Protein AF-A0AAU8A0E6-F1 (afdb_monomer)

Foldseek 3Di:
DPPPPPPVPQQKDFPDADLPQQWTWIARNVVRDTFTHHPDDAAFPDWDDPDNFWIKTQGPVRDIDIDGRDD

Structure (mmCIF, N/CA/C/O backbone):
data_AF-A0AAU8A0E6-F1
#
_entry.id   AF-A0AAU8A0E6-F1
#
loop_
_atom_site.group_PDB
_atom_site.id
_atom_site.type_symbol
_atom_site.label_atom_id
_atom_site.label_alt_id
_atom_site.label_comp_id
_atom_site.label_asym_id
_atom_site.label_entity_id
_atom_site.label_seq_id
_atom_site.pdbx_PDB_ins_code
_atom_site.Cartn_x
_atom_site.Cartn_y
_atom_site.Cartn_z
_atom_site.occupancy
_atom_site.B_iso_or_equiv
_atom_site.auth_seq_id
_atom_site.auth_comp_id
_atom_site.auth_asym_id
_atom_site.auth_atom_id
_atom_site.pdbx_PDB_model_num
ATOM 1 N N . MET A 1 1 ? 0.561 10.816 35.222 1.00 50.19 1 MET A N 1
ATOM 2 C CA . MET A 1 1 ? -0.412 11.021 34.131 1.00 50.19 1 MET A CA 1
ATOM 3 C C . MET A 1 1 ? 0.218 10.409 32.890 1.00 50.19 1 MET A C 1
ATOM 5 O O . MET A 1 1 ? 1.128 11.008 32.345 1.00 50.19 1 MET A O 1
ATOM 9 N N . LEU A 1 2 ? -0.096 9.147 32.562 1.00 48.41 2 LEU A N 1
ATOM 10 C CA . LEU A 1 2 ? 0.466 8.512 31.365 1.00 48.41 2 LEU A CA 1
ATOM 11 C C . LEU A 1 2 ? -0.255 9.109 30.160 1.00 48.41 2 LEU A C 1
ATOM 13 O O . LEU A 1 2 ? -1.420 8.792 29.920 1.00 48.41 2 LEU A O 1
ATOM 17 N N . GLU A 1 3 ? 0.429 9.986 29.436 1.00 46.22 3 GLU A N 1
ATOM 18 C CA . GLU A 1 3 ? 0.034 10.418 28.103 1.00 46.22 3 GLU A CA 1
ATOM 19 C C . GLU A 1 3 ? 0.016 9.171 27.219 1.00 46.22 3 GLU A C 1
ATOM 21 O O . GLU A 1 3 ? 1.036 8.703 26.713 1.00 46.22 3 GLU A O 1
ATOM 26 N N . ARG A 1 4 ? -1.163 8.553 27.106 1.00 49.91 4 ARG A N 1
ATOM 27 C CA . ARG A 1 4 ? -1.425 7.557 26.079 1.00 49.91 4 ARG A CA 1
ATOM 28 C C . ARG A 1 4 ? -1.263 8.299 24.763 1.00 49.91 4 ARG A C 1
ATOM 30 O O . ARG A 1 4 ? -2.172 9.003 24.334 1.00 49.91 4 ARG A O 1
ATOM 37 N N . PHE A 1 5 ? -0.090 8.152 24.155 1.00 47.75 5 PHE A N 1
ATOM 38 C CA . PHE A 1 5 ? 0.131 8.367 22.736 1.00 47.75 5 PHE A CA 1
ATOM 39 C C . PHE A 1 5 ? -0.836 7.445 21.991 1.00 47.75 5 PHE A C 1
ATOM 41 O O . PHE A 1 5 ? -0.479 6.352 21.552 1.00 47.75 5 PHE A O 1
ATOM 48 N N . PHE A 1 6 ? -2.093 7.862 21.877 1.00 47.69 6 PHE A N 1
ATOM 49 C CA . PHE A 1 6 ? -2.982 7.357 20.857 1.00 47.69 6 PHE A CA 1
ATOM 50 C C . PHE A 1 6 ? -2.345 7.809 19.545 1.00 47.69 6 PHE A C 1
ATOM 52 O O . PHE A 1 6 ? -2.643 8.887 19.034 1.00 47.69 6 PHE A O 1
ATOM 59 N N . LYS A 1 7 ? -1.421 7.000 18.998 1.00 51.56 7 LYS A N 1
ATOM 60 C CA . LYS A 1 7 ? -1.259 6.945 17.546 1.00 51.56 7 LYS A CA 1
ATOM 61 C C . LYS A 1 7 ? -2.690 6.843 17.049 1.00 51.56 7 LYS A C 1
ATOM 63 O O . LYS A 1 7 ? -3.350 5.870 17.404 1.00 51.56 7 LYS A O 1
ATOM 68 N N . LYS A 1 8 ? -3.193 7.864 16.353 1.00 55.81 8 LYS A N 1
ATOM 69 C CA . LYS A 1 8 ? -4.460 7.758 15.635 1.00 55.81 8 LYS A CA 1
ATOM 70 C C . LYS A 1 8 ? -4.302 6.544 14.732 1.00 55.81 8 LYS A C 1
ATOM 72 O O . LYS A 1 8 ? -3.604 6.599 13.724 1.00 55.81 8 LYS A O 1
ATOM 77 N N . THR A 1 9 ? -4.799 5.405 15.191 1.00 67.19 9 THR A N 1
ATOM 78 C CA . THR A 1 9 ? -4.785 4.171 14.432 1.00 67.19 9 THR A CA 1
ATOM 79 C C . THR A 1 9 ? -5.803 4.415 13.346 1.00 67.19 9 THR A C 1
ATOM 81 O O . THR A 1 9 ? -6.993 4.465 13.642 1.00 67.19 9 THR A O 1
ATOM 84 N N . SER A 1 10 ? -5.328 4.673 12.129 1.00 78.69 10 SER A N 1
ATOM 85 C CA . SER A 1 10 ? -6.204 4.709 10.965 1.00 78.69 10 SER A CA 1
ATOM 86 C C . SER A 1 10 ? -7.068 3.436 10.980 1.00 78.69 10 SER A C 1
ATOM 88 O O . SER A 1 10 ? -6.540 2.361 11.300 1.00 78.69 10 SER A O 1
ATOM 90 N N . PRO A 1 11 ? -8.378 3.536 10.691 1.00 88.00 11 PRO A N 1
ATOM 91 C CA . PRO A 1 11 ? -9.250 2.363 10.630 1.00 88.00 11 PRO A CA 1
ATOM 92 C C . PRO A 1 11 ? -8.845 1.418 9.493 1.00 88.00 11 PRO A C 1
ATOM 94 O O . PRO A 1 11 ? -9.228 0.248 9.479 1.00 88.00 11 PRO A O 1
ATOM 97 N N . PHE A 1 12 ? -8.008 1.897 8.573 1.00 92.06 12 PHE A N 1
ATOM 98 C CA . PHE A 1 12 ? -7.499 1.133 7.458 1.00 92.06 12 PHE A CA 1
ATOM 99 C C . PHE A 1 12 ? -6.268 0.304 7.823 1.00 92.06 12 PHE A C 1
ATOM 101 O O . PHE A 1 12 ? -5.400 0.710 8.601 1.00 92.06 12 PHE A O 1
ATOM 108 N N . VAL A 1 13 ? -6.143 -0.856 7.185 1.00 93.62 13 VAL A N 1
ATOM 109 C CA . VAL A 1 13 ? -4.922 -1.664 7.184 1.00 93.62 13 VAL A CA 1
ATOM 110 C C . VAL A 1 13 ? -4.594 -2.164 5.792 1.00 93.62 13 VAL A C 1
ATOM 112 O O . VAL A 1 13 ? -5.471 -2.570 5.041 1.00 93.62 13 VAL A O 1
ATOM 115 N N . ILE A 1 14 ? -3.309 -2.188 5.452 1.00 95.06 14 ILE A N 1
ATOM 116 C CA . ILE A 1 14 ? -2.846 -2.797 4.204 1.00 95.06 14 ILE A CA 1
ATOM 117 C C . ILE A 1 14 ? -2.871 -4.318 4.394 1.00 95.06 14 ILE A C 1
ATOM 119 O O . ILE A 1 14 ? -2.157 -4.846 5.247 1.00 95.06 14 ILE A O 1
ATOM 123 N N . LYS A 1 15 ? -3.699 -5.020 3.619 1.00 95.81 15 LYS A N 1
ATOM 124 C CA . LYS A 1 15 ? -3.834 -6.486 3.663 1.00 95.81 15 LYS A CA 1
ATOM 125 C C . LYS A 1 15 ? -2.822 -7.169 2.761 1.00 95.81 15 LYS A C 1
ATOM 127 O O . LYS A 1 15 ? -2.224 -8.169 3.146 1.00 95.81 15 LYS A O 1
ATOM 132 N N . SER A 1 16 ? -2.650 -6.639 1.557 1.00 95.94 16 SER A N 1
ATOM 133 C CA . SER A 1 16 ? -1.752 -7.198 0.555 1.00 95.94 16 SER A CA 1
ATOM 134 C C . SER A 1 16 ? -1.367 -6.150 -0.482 1.00 95.94 16 SER A C 1
ATOM 136 O O . SER A 1 16 ? -1.982 -5.090 -0.596 1.00 95.94 16 SER A O 1
ATOM 138 N N . ILE A 1 17 ? -0.321 -6.460 -1.240 1.00 96.50 17 ILE A N 1
ATOM 139 C CA . ILE A 1 17 ? 0.112 -5.696 -2.407 1.00 96.50 17 ILE A CA 1
ATOM 140 C C . ILE A 1 17 ? -0.017 -6.619 -3.615 1.00 96.50 17 ILE A C 1
ATOM 142 O O . ILE A 1 17 ? 0.596 -7.687 -3.633 1.00 96.50 17 ILE A O 1
ATOM 146 N N . ASP A 1 18 ? -0.789 -6.208 -4.619 1.00 94.75 18 ASP A N 1
ATOM 147 C CA . ASP A 1 18 ? -0.874 -6.900 -5.903 1.00 94.75 18 ASP A CA 1
ATOM 148 C C . ASP A 1 18 ? 0.016 -6.176 -6.918 1.00 94.75 18 ASP A C 1
ATOM 150 O O . ASP A 1 18 ? -0.335 -5.137 -7.488 1.00 94.75 18 ASP A O 1
ATOM 154 N N . SER A 1 19 ? 1.204 -6.740 -7.135 1.00 92.38 19 SER A N 1
ATOM 155 C CA . SER A 1 19 ? 2.201 -6.186 -8.048 1.00 92.38 19 SER A CA 1
ATOM 156 C C . SER A 1 19 ? 1.853 -6.343 -9.526 1.00 92.38 19 SER A C 1
ATOM 158 O O . SER A 1 19 ? 2.396 -5.600 -10.350 1.00 92.38 19 SER A O 1
ATOM 160 N N . THR A 1 20 ? 0.935 -7.259 -9.853 1.00 93.62 20 THR A N 1
ATOM 161 C CA . THR A 1 20 ? 0.452 -7.499 -11.217 1.00 93.62 20 THR A CA 1
ATOM 162 C C . THR A 1 20 ? -0.552 -6.424 -11.608 1.00 93.62 20 THR A C 1
ATOM 164 O O . THR A 1 20 ? -0.410 -5.798 -12.655 1.00 93.62 20 THR A O 1
ATOM 167 N N . LYS A 1 21 ? -1.523 -6.150 -10.730 1.00 95.25 21 LYS A N 1
ATOM 168 C CA . LYS A 1 21 ? -2.523 -5.089 -10.921 1.00 95.25 21 LYS A CA 1
ATOM 169 C C . LYS A 1 21 ? -2.020 -3.690 -10.565 1.00 95.25 21 LYS A C 1
ATOM 171 O O . LYS A 1 21 ? -2.681 -2.711 -10.897 1.00 95.25 21 LYS A O 1
ATOM 176 N N . LYS A 1 22 ? -0.865 -3.587 -9.899 1.00 95.50 22 LYS A N 1
ATOM 177 C CA . LYS A 1 22 ? -0.287 -2.330 -9.394 1.00 95.50 22 LYS A CA 1
ATOM 178 C C . LYS A 1 22 ? -1.183 -1.622 -8.370 1.00 95.50 22 LYS A C 1
ATOM 180 O O . LYS A 1 22 ? -1.319 -0.393 -8.387 1.00 95.50 22 LYS A O 1
ATOM 185 N N . VAL A 1 23 ? -1.780 -2.400 -7.465 1.00 96.50 23 VAL A N 1
ATOM 186 C CA . VAL A 1 23 ? -2.661 -1.892 -6.402 1.00 96.50 23 VAL A CA 1
ATOM 187 C C . VAL A 1 23 ? -2.221 -2.368 -5.020 1.00 96.50 23 VAL A C 1
ATOM 189 O O . VAL A 1 23 ? -1.711 -3.475 -4.850 1.00 96.50 23 VAL A O 1
ATOM 192 N N . ALA A 1 24 ? -2.430 -1.521 -4.018 1.00 96.69 24 ALA A N 1
ATOM 193 C CA . ALA A 1 24 ? -2.399 -1.913 -2.618 1.00 96.69 24 ALA A CA 1
ATOM 194 C C . ALA A 1 24 ? -3.825 -2.216 -2.161 1.00 96.69 24 ALA A C 1
ATOM 196 O O . ALA A 1 24 ? -4.719 -1.390 -2.333 1.00 96.69 24 ALA A O 1
ATOM 197 N N . VAL A 1 25 ? -4.033 -3.395 -1.584 1.00 96.44 25 VAL A N 1
ATOM 198 C CA . VAL A 1 25 ? -5.325 -3.808 -1.041 1.00 96.44 25 VAL A CA 1
ATOM 199 C C . VAL A 1 25 ? -5.394 -3.360 0.408 1.00 96.44 25 VAL A C 1
ATOM 201 O O . VAL A 1 25 ? -4.611 -3.806 1.252 1.00 96.44 25 VAL A O 1
ATOM 204 N N . VAL A 1 26 ? -6.326 -2.463 0.687 1.00 95.25 26 VAL 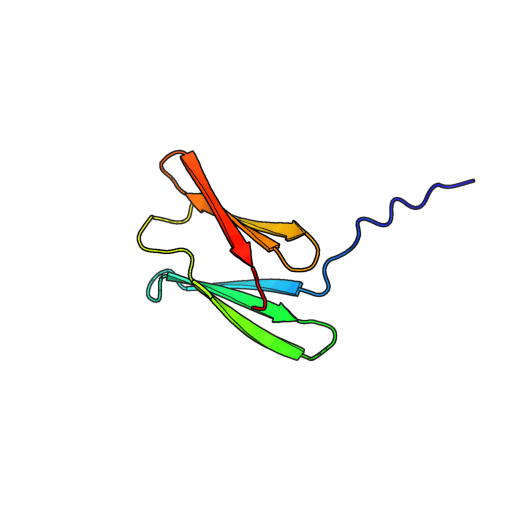A N 1
ATOM 205 C CA . VAL A 1 26 ? -6.534 -1.846 1.991 1.00 95.25 26 VAL A CA 1
ATOM 206 C C . VAL A 1 26 ? -7.901 -2.270 2.521 1.00 95.25 26 VAL A C 1
ATOM 208 O O . VAL A 1 26 ? -8.878 -2.258 1.785 1.00 95.25 26 VAL A O 1
ATOM 211 N N . GLU A 1 27 ? -7.979 -2.668 3.785 1.00 94.56 27 GLU A N 1
ATOM 212 C CA . GLU A 1 27 ? -9.226 -3.036 4.461 1.00 94.56 27 GLU A CA 1
ATOM 213 C C . GLU A 1 27 ? -9.584 -1.976 5.497 1.00 94.56 27 GLU A C 1
ATOM 215 O O . GLU A 1 27 ? -8.761 -1.656 6.356 1.00 94.56 27 GLU A O 1
ATOM 220 N N . ASP A 1 28 ? -10.804 -1.455 5.419 1.00 92.38 28 ASP A N 1
ATOM 221 C CA . ASP A 1 28 ? -11.452 -0.703 6.488 1.00 92.38 28 ASP A CA 1
ATOM 222 C C . ASP A 1 28 ? -11.922 -1.689 7.564 1.00 92.38 28 ASP A C 1
ATOM 224 O O . ASP A 1 28 ? -12.808 -2.511 7.322 1.00 92.38 28 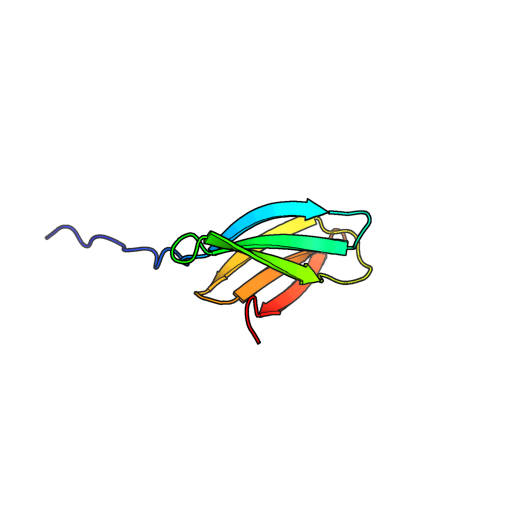ASP A O 1
ATOM 228 N N . LYS A 1 29 ? -11.328 -1.628 8.757 1.00 90.38 29 LYS A N 1
ATOM 229 C CA . LYS A 1 29 ? -11.668 -2.532 9.863 1.00 90.38 29 LYS A CA 1
ATOM 230 C C . LYS A 1 29 ? -13.016 -2.241 10.509 1.00 90.38 29 LYS A C 1
ATOM 232 O O . LYS A 1 29 ? -13.553 -3.130 11.166 1.00 90.38 29 LYS A O 1
ATOM 237 N N . GLU A 1 30 ? -13.527 -1.023 10.387 1.00 88.69 30 GLU A N 1
ATOM 238 C CA . GLU A 1 30 ? -14.807 -0.643 10.983 1.00 88.69 30 GLU A CA 1
ATOM 239 C C . GLU A 1 30 ? -15.965 -1.131 10.117 1.00 88.69 30 GLU A C 1
ATOM 241 O O . GLU A 1 30 ? -16.955 -1.649 10.633 1.00 88.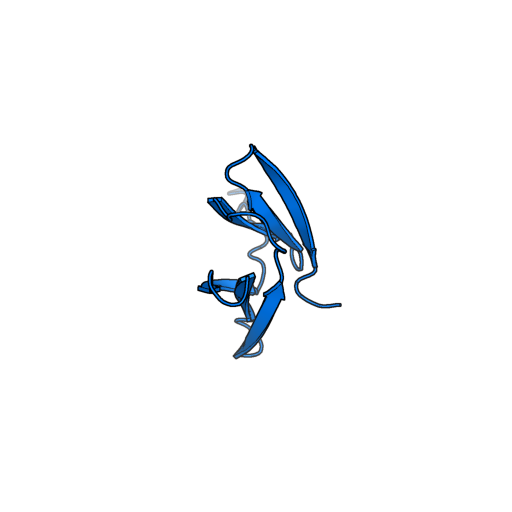69 30 GLU A O 1
ATOM 246 N N . LEU A 1 31 ? -15.816 -1.017 8.795 1.00 88.00 31 LEU A N 1
ATOM 247 C CA . LEU A 1 31 ? -16.861 -1.372 7.833 1.00 88.00 31 LEU A CA 1
ATOM 248 C C . LEU A 1 31 ? -16.662 -2.753 7.189 1.00 88.00 31 LEU A C 1
ATOM 250 O O . LEU A 1 31 ? -17.573 -3.263 6.538 1.00 88.00 31 LEU A O 1
ATOM 254 N N . GLY A 1 32 ? -15.482 -3.361 7.341 1.00 88.81 32 GLY A N 1
ATOM 255 C CA . GLY A 1 32 ? -15.113 -4.605 6.658 1.00 88.81 32 GLY A CA 1
ATOM 256 C C . GLY A 1 32 ? -14.970 -4.445 5.140 1.00 88.81 32 GLY A C 1
ATOM 257 O O . GLY A 1 32 ? -15.075 -5.427 4.406 1.00 88.81 32 GLY A O 1
ATOM 258 N N . LEU A 1 33 ? -14.778 -3.214 4.655 1.00 90.50 33 LEU A N 1
ATOM 259 C CA . LEU A 1 33 ? -14.680 -2.905 3.229 1.00 90.50 33 LEU A CA 1
ATOM 260 C C . LEU A 1 33 ? -13.256 -3.113 2.726 1.00 90.50 33 LEU A C 1
ATOM 262 O O . LEU A 1 33 ? -12.297 -2.702 3.371 1.00 90.50 33 LEU A O 1
ATOM 266 N N . VAL A 1 34 ? -13.128 -3.696 1.536 1.00 94.00 34 VAL A N 1
ATOM 267 C CA . VAL A 1 34 ? -11.843 -3.887 0.857 1.00 94.00 34 VAL A CA 1
ATOM 268 C C . VAL A 1 34 ? -11.743 -2.913 -0.308 1.00 94.00 34 VAL A C 1
ATOM 270 O O . VAL A 1 34 ? -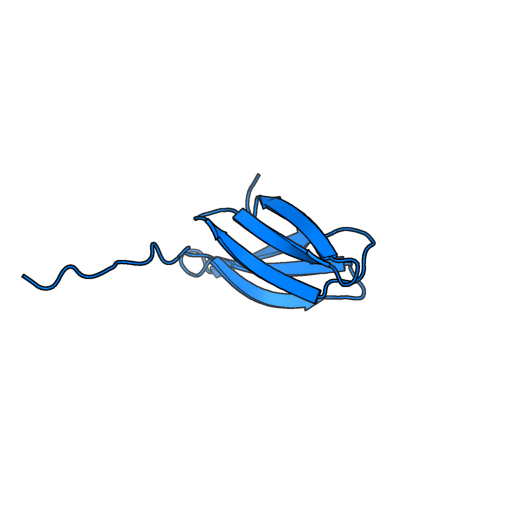12.629 -2.850 -1.157 1.00 94.00 34 VAL A O 1
ATOM 273 N N . ILE A 1 35 ? -10.654 -2.155 -0.336 1.00 93.88 35 ILE A N 1
ATOM 274 C CA . ILE A 1 35 ? -10.416 -1.047 -1.251 1.00 93.88 35 ILE A CA 1
ATOM 275 C C . ILE A 1 35 ? -9.087 -1.290 -1.966 1.00 93.88 35 ILE A C 1
ATOM 277 O O . ILE A 1 35 ? -8.054 -1.516 -1.335 1.00 93.88 35 ILE A O 1
ATOM 281 N N . GLU A 1 36 ? -9.101 -1.232 -3.294 1.00 95.62 36 GLU A N 1
ATOM 282 C CA . GLU A 1 36 ? -7.892 -1.295 -4.116 1.00 95.62 36 GLU A CA 1
ATOM 283 C C . GLU A 1 36 ? -7.385 0.129 -4.383 1.00 95.62 36 GLU A C 1
ATOM 285 O O . GLU A 1 36 ? -8.042 0.918 -5.060 1.00 95.62 36 GLU A O 1
ATOM 290 N N . VAL A 1 37 ? -6.198 0.466 -3.870 1.00 95.88 37 VAL A N 1
ATOM 291 C CA . VAL A 1 37 ? -5.569 1.775 -4.084 1.00 95.88 37 VAL A CA 1
ATOM 292 C C . VAL A 1 37 ? -4.441 1.645 -5.114 1.00 95.88 37 VAL A C 1
ATOM 294 O O . VAL A 1 37 ? -3.412 1.027 -4.815 1.00 95.88 37 VAL A O 1
ATOM 297 N N . PRO A 1 38 ? -4.580 2.210 -6.327 1.00 95.88 38 PRO A N 1
ATOM 298 C CA . PRO A 1 38 ? -3.560 2.102 -7.361 1.00 95.88 38 PRO A CA 1
ATOM 299 C C . PRO A 1 38 ? -2.330 2.946 -7.027 1.00 95.88 38 PRO A C 1
ATOM 301 O O . PRO A 1 38 ? -2.425 4.152 -6.794 1.00 95.88 38 PRO A O 1
ATOM 304 N N . TYR A 1 39 ? -1.150 2.328 -7.083 1.00 94.81 39 TYR A N 1
ATOM 305 C CA . TYR A 1 39 ? 0.119 3.015 -6.827 1.00 94.81 39 TYR A CA 1
ATOM 306 C C . TYR A 1 39 ? 0.890 3.366 -8.106 1.00 94.81 39 TYR A C 1
ATOM 308 O O . TYR A 1 39 ? 1.917 4.033 -8.034 1.00 94.81 39 TYR A O 1
ATOM 316 N N . GLY A 1 40 ? 0.394 2.999 -9.289 1.00 92.31 40 GLY A N 1
ATOM 317 C CA . GLY A 1 40 ? 0.992 3.378 -10.574 1.00 92.31 40 GLY A CA 1
ATOM 318 C C . GLY A 1 40 ? 2.070 2.410 -11.090 1.00 92.31 40 GLY A C 1
ATOM 319 O O . GLY A 1 40 ? 2.223 1.310 -10.566 1.00 92.31 40 GLY A O 1
ATOM 320 N N . PRO A 1 41 ? 2.796 2.782 -12.161 1.00 92.62 41 PRO A N 1
ATOM 321 C CA . PRO A 1 41 ? 3.602 1.835 -12.940 1.00 92.62 41 PRO A CA 1
ATOM 322 C C . PRO A 1 41 ? 4.914 1.410 -12.263 1.00 92.62 41 PRO A C 1
ATOM 324 O O . PRO A 1 41 ? 5.423 0.323 -12.547 1.00 92.62 41 PRO A O 1
ATOM 327 N N . SER A 1 42 ? 5.454 2.245 -11.374 1.00 93.75 42 SER A N 1
ATOM 328 C CA . SER A 1 42 ? 6.749 2.028 -10.727 1.00 93.75 42 SER A CA 1
ATOM 329 C C . SER A 1 42 ? 6.767 0.790 -9.825 1.00 93.75 42 SER A C 1
ATOM 331 O O . SER A 1 42 ? 5.734 0.304 -9.351 1.00 93.75 42 SER A O 1
ATOM 333 N N . ILE A 1 43 ? 7.967 0.256 -9.584 1.00 94.06 43 ILE A N 1
ATOM 334 C CA . ILE A 1 43 ? 8.152 -0.882 -8.681 1.00 94.06 43 ILE A CA 1
ATOM 335 C C . ILE A 1 43 ? 8.037 -0.382 -7.243 1.00 94.06 43 ILE A C 1
ATOM 337 O O . ILE A 1 43 ? 8.784 0.495 -6.805 1.00 94.06 43 ILE A O 1
ATOM 341 N N . LEU A 1 44 ? 7.052 -0.918 -6.525 1.00 96.25 44 LEU A N 1
ATOM 342 C CA . LEU A 1 44 ? 6.760 -0.531 -5.156 1.00 96.25 44 LEU A CA 1
ATOM 343 C C . LEU A 1 44 ? 7.750 -1.200 -4.201 1.00 96.25 44 LEU A C 1
ATOM 345 O O . LEU A 1 44 ? 7.869 -2.421 -4.180 1.00 96.25 44 LEU A O 1
ATOM 349 N N . LYS A 1 45 ? 8.402 -0.390 -3.371 1.00 96.06 45 LYS A N 1
ATOM 350 C CA . LYS A 1 45 ? 9.294 -0.841 -2.301 1.00 96.06 45 LYS A CA 1
ATOM 351 C C . LYS A 1 45 ? 8.549 -1.012 -0.981 1.00 96.06 45 LYS A C 1
ATOM 353 O O . LYS A 1 45 ? 8.772 -1.980 -0.261 1.00 96.06 45 LYS A O 1
ATOM 358 N N . LYS A 1 46 ? 7.687 -0.051 -0.636 1.00 95.38 46 LYS A N 1
ATOM 359 C CA . LYS A 1 46 ? 6.915 -0.048 0.614 1.00 95.38 46 LYS A CA 1
ATOM 360 C C . LYS A 1 46 ? 5.608 0.718 0.429 1.00 95.38 46 LYS A C 1
ATOM 362 O O . LYS A 1 46 ? 5.582 1.737 -0.253 1.00 95.38 46 LYS A O 1
ATOM 367 N N . ALA A 1 47 ? 4.550 0.254 1.085 1.00 96.00 47 ALA A N 1
ATOM 368 C CA . ALA A 1 47 ? 3.335 1.025 1.307 1.00 96.00 47 ALA A CA 1
ATOM 369 C C . ALA A 1 47 ? 3.126 1.229 2.810 1.00 96.00 47 ALA A C 1
ATOM 371 O O . ALA A 1 47 ? 3.357 0.310 3.597 1.00 96.00 47 ALA A O 1
ATOM 372 N N . GLU A 1 48 ? 2.708 2.424 3.212 1.00 95.25 48 GLU A N 1
ATOM 373 C CA . GLU A 1 48 ? 2.471 2.766 4.613 1.00 95.25 48 GLU A CA 1
ATOM 374 C C . GLU A 1 48 ? 1.283 3.711 4.745 1.00 95.25 48 GLU A C 1
ATOM 376 O O . GLU A 1 48 ? 1.141 4.652 3.969 1.00 95.25 48 GLU A O 1
ATOM 381 N N . ILE A 1 49 ? 0.431 3.470 5.737 1.00 93.31 49 ILE A N 1
ATOM 382 C CA . ILE A 1 49 ? -0.659 4.385 6.069 1.00 93.31 49 ILE A CA 1
ATOM 383 C C . ILE A 1 49 ? -0.074 5.506 6.924 1.00 93.31 49 ILE A C 1
ATOM 385 O O . ILE A 1 49 ? 0.420 5.256 8.025 1.00 93.31 49 ILE A O 1
ATOM 389 N N . ILE A 1 50 ? -0.107 6.727 6.396 1.00 92.88 50 ILE A N 1
ATOM 390 C CA . ILE A 1 50 ? 0.521 7.904 7.016 1.00 92.88 50 ILE A CA 1
ATOM 391 C C . ILE A 1 50 ? -0.496 8.839 7.681 1.00 92.88 50 ILE A C 1
ATOM 393 O O . ILE A 1 50 ? -0.118 9.670 8.504 1.00 92.88 50 ILE A O 1
ATOM 397 N N . SER A 1 51 ? -1.780 8.692 7.348 1.00 89.00 51 SER A N 1
ATOM 398 C CA . SER A 1 51 ? -2.888 9.474 7.901 1.00 89.00 51 SER A CA 1
ATOM 399 C C . SER A 1 51 ? -4.176 8.647 7.894 1.00 89.00 51 SER A C 1
ATOM 401 O O . SER A 1 51 ? -4.187 7.509 7.433 1.00 89.00 51 SER A O 1
ATOM 403 N N . GLU A 1 52 ? -5.271 9.216 8.397 1.00 87.50 52 GLU A N 1
ATOM 404 C CA . GLU A 1 52 ? -6.562 8.529 8.520 1.00 87.50 52 GLU A CA 1
ATOM 405 C C . GLU A 1 52 ? -7.044 7.954 7.185 1.00 87.50 52 GLU A C 1
ATOM 407 O O . GLU A 1 52 ? -7.431 6.796 7.163 1.00 87.50 52 GLU A O 1
ATOM 412 N N . TYR A 1 53 ? -6.903 8.694 6.080 1.00 90.81 53 TYR A N 1
ATOM 413 C CA . TYR A 1 53 ? -7.326 8.273 4.735 1.00 90.81 53 TYR A CA 1
ATOM 414 C C . TYR A 1 53 ? -6.201 8.339 3.699 1.00 90.81 53 TYR A C 1
ATOM 416 O O . TYR A 1 53 ? -6.477 8.426 2.503 1.00 90.81 53 TYR A O 1
ATOM 424 N N . GLU A 1 54 ? -4.935 8.339 4.121 1.00 93.56 54 GLU A N 1
ATOM 425 C CA . GLU A 1 54 ? -3.804 8.497 3.202 1.00 93.56 54 GLU A CA 1
ATOM 426 C C . GLU A 1 54 ? -2.798 7.363 3.329 1.00 93.56 54 GLU A C 1
ATOM 428 O O . GLU A 1 54 ? -2.363 6.986 4.421 1.00 93.56 54 GLU A O 1
ATOM 433 N N . ILE A 1 55 ? -2.384 6.873 2.166 1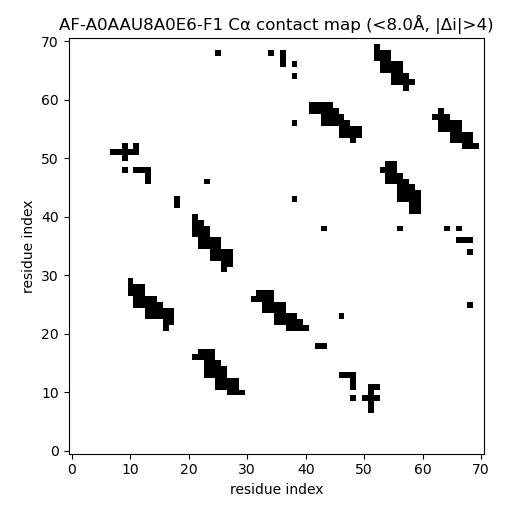.00 94.88 55 ILE A N 1
ATOM 434 C CA . ILE A 1 55 ? -1.349 5.866 2.000 1.00 94.88 55 ILE A CA 1
ATOM 435 C C . ILE A 1 55 ? -0.184 6.472 1.220 1.00 94.88 55 ILE A C 1
ATOM 437 O O . ILE A 1 55 ? -0.367 7.103 0.176 1.00 94.88 55 ILE A O 1
ATOM 441 N N . GLN A 1 56 ? 1.025 6.290 1.738 1.00 96.81 56 GLN A N 1
ATOM 442 C CA . GLN A 1 56 ? 2.263 6.621 1.058 1.00 96.81 56 GLN A CA 1
ATOM 443 C C . GLN A 1 56 ? 2.835 5.370 0.399 1.00 96.81 56 GLN A C 1
ATOM 445 O O . GLN A 1 56 ? 3.050 4.342 1.041 1.00 96.81 56 GLN A O 1
ATOM 450 N N . PHE A 1 57 ? 3.135 5.495 -0.884 1.00 97.62 57 PHE A N 1
ATOM 451 C CA . PHE A 1 57 ? 3.870 4.531 -1.681 1.00 97.62 57 PHE A CA 1
ATOM 452 C C . PHE A 1 57 ? 5.304 5.022 -1.845 1.00 97.62 57 PHE A C 1
ATOM 454 O O . PHE A 1 57 ? 5.526 6.109 -2.370 1.00 97.62 57 PHE A O 1
ATOM 461 N N . LEU A 1 58 ? 6.270 4.233 -1.385 1.00 97.50 58 LEU A N 1
ATOM 462 C CA . LEU A 1 58 ? 7.695 4.431 -1.628 1.00 97.50 58 LEU A CA 1
ATOM 463 C C . LEU A 1 58 ? 8.133 3.442 -2.705 1.00 97.50 58 LEU A C 1
ATOM 465 O O . LEU A 1 58 ? 7.873 2.242 -2.579 1.00 97.50 58 LEU A O 1
ATOM 469 N N . TYR A 1 59 ? 8.810 3.929 -3.736 1.00 97.56 59 TYR A N 1
ATOM 470 C CA . TYR A 1 59 ? 9.271 3.117 -4.859 1.00 97.56 59 TYR A CA 1
ATOM 471 C C . TYR A 1 59 ? 10.759 2.778 -4.733 1.00 97.56 59 TYR A C 1
ATOM 473 O O . TYR A 1 59 ? 11.482 3.337 -3.902 1.00 97.56 59 TYR A O 1
ATOM 481 N N . GLU A 1 60 ? 11.226 1.819 -5.532 1.00 96.62 60 GLU A N 1
ATOM 482 C CA . GLU A 1 60 ? 12.635 1.400 -5.504 1.00 96.62 60 GLU A CA 1
ATOM 483 C C . GLU A 1 60 ? 13.606 2.488 -5.975 1.00 96.62 60 GLU A C 1
ATOM 485 O O . GLU A 1 60 ? 14.732 2.546 -5.484 1.00 96.62 60 GLU A O 1
ATOM 490 N N . ASP A 1 61 ? 13.155 3.391 -6.848 1.00 95.44 61 ASP A N 1
ATOM 491 C CA . ASP A 1 61 ? 13.927 4.546 -7.328 1.00 95.44 61 ASP A CA 1
ATOM 492 C C . ASP A 1 61 ? 14.077 5.670 -6.280 1.00 95.44 61 ASP A C 1
ATOM 494 O O . ASP A 1 61 ? 14.715 6.689 -6.540 1.00 95.44 61 ASP A O 1
ATOM 498 N N . GLY A 1 62 ? 13.501 5.491 -5.086 1.00 95.50 62 GLY A N 1
ATOM 499 C CA . GLY A 1 62 ? 13.529 6.460 -3.992 1.00 95.50 62 GLY A CA 1
ATOM 500 C C . GLY A 1 62 ? 12.457 7.546 -4.083 1.00 95.50 62 GLY A C 1
ATOM 501 O O . GLY A 1 62 ? 12.305 8.319 -3.137 1.00 95.50 62 GLY A O 1
ATOM 502 N N . SER A 1 63 ? 11.682 7.596 -5.169 1.00 96.38 63 SER A N 1
ATOM 503 C CA . SER A 1 63 ? 10.526 8.481 -5.262 1.00 96.38 63 SER A CA 1
ATOM 504 C C . SER A 1 63 ? 9.391 7.996 -4.355 1.00 96.38 63 SER A C 1
ATOM 506 O O . SER A 1 63 ? 9.340 6.834 -3.933 1.00 96.38 63 SER A O 1
ATOM 508 N N . SER A 1 64 ? 8.463 8.896 -4.023 1.00 96.44 64 SER A N 1
ATOM 509 C CA . SER A 1 64 ? 7.274 8.534 -3.254 1.00 96.44 64 SER A CA 1
ATOM 510 C C . SER A 1 64 ? 6.026 9.245 -3.756 1.00 96.44 64 SER A C 1
ATOM 512 O O . SER A 1 64 ? 6.100 10.325 -4.343 1.00 96.44 64 SER A O 1
ATOM 514 N N . ARG A 1 65 ? 4.870 8.626 -3.519 1.00 95.62 65 ARG A N 1
ATOM 515 C CA . ARG A 1 65 ? 3.553 9.148 -3.877 1.00 95.62 65 ARG A CA 1
ATOM 516 C C . ARG A 1 65 ? 2.593 8.964 -2.716 1.00 95.62 65 ARG A C 1
ATOM 518 O O . ARG A 1 65 ? 2.482 7.869 -2.179 1.00 95.62 65 ARG A O 1
ATOM 525 N N . ILE A 1 66 ? 1.847 10.009 -2.386 1.00 96.06 66 ILE A N 1
ATOM 526 C CA . ILE A 1 66 ? 0.734 9.932 -1.438 1.00 96.06 66 ILE A CA 1
ATOM 527 C C . ILE A 1 66 ? -0.561 9.793 -2.236 1.00 96.06 66 ILE A C 1
ATOM 529 O O . ILE A 1 66 ? -0.756 10.482 -3.239 1.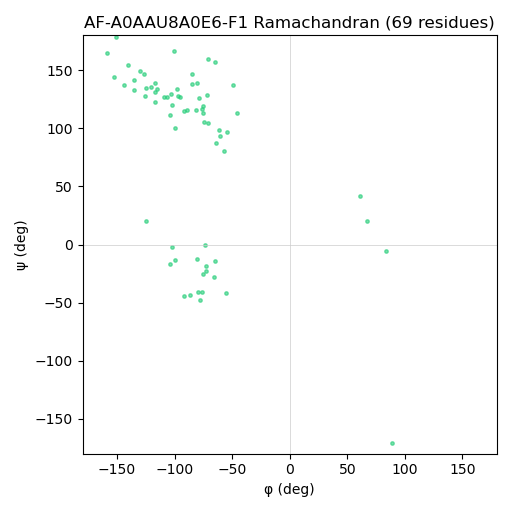00 96.06 66 ILE A O 1
ATOM 533 N N . SER A 1 67 ? -1.421 8.866 -1.825 1.00 94.81 67 SER A N 1
ATOM 534 C CA . SER A 1 67 ? -2.745 8.650 -2.410 1.00 94.81 67 SER A CA 1
ATOM 535 C C . SER A 1 67 ? -3.803 8.594 -1.317 1.00 94.81 67 SER A C 1
ATOM 537 O O . SER A 1 67 ? -3.531 8.151 -0.201 1.00 94.81 67 SER A O 1
ATOM 539 N N . LYS A 1 68 ? -5.017 9.030 -1.651 1.00 93.75 68 LYS A N 1
ATOM 540 C CA . LYS A 1 68 ? -6.177 8.884 -0.772 1.00 93.75 68 LYS A CA 1
ATOM 541 C C . LYS A 1 68 ? -6.741 7.469 -0.886 1.00 93.75 68 LYS A C 1
ATOM 543 O O . LYS A 1 68 ? -6.798 6.927 -1.987 1.00 93.75 68 LYS A O 1
ATOM 548 N N . ILE A 1 69 ? -7.132 6.890 0.244 1.00 90.31 69 ILE A N 1
ATOM 549 C CA . ILE A 1 69 ? -7.742 5.556 0.333 1.00 90.31 69 ILE A CA 1
ATOM 550 C C . ILE A 1 69 ? -9.206 5.622 -0.118 1.00 90.31 69 ILE A C 1
ATOM 552 O O . ILE A 1 69 ? -9.656 4.765 -0.867 1.00 90.31 69 ILE A O 1
ATOM 556 N N . LEU A 1 70 ? -9.921 6.676 0.279 1.00 84.12 70 LEU A N 1
ATOM 557 C CA . LEU A 1 70 ? -11.284 6.975 -0.158 1.00 84.12 70 LEU A CA 1
ATOM 558 C C . LEU A 1 70 ? -11.294 8.344 -0.843 1.00 84.12 70 LEU A C 1
ATOM 560 O O . LEU A 1 70 ? -10.649 9.283 -0.364 1.00 84.12 70 LEU A O 1
ATOM 564 N N . MET A 1 71 ? -11.979 8.432 -1.983 1.00 61.06 71 MET A N 1
ATOM 565 C CA . MET A 1 71 ? -12.168 9.668 -2.742 1.00 61.06 71 MET A CA 1
ATOM 566 C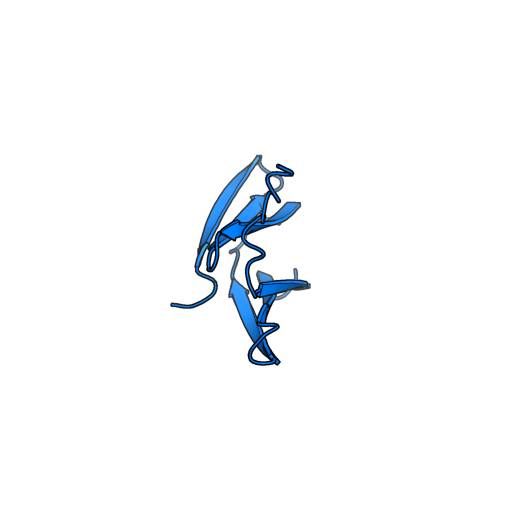 C . MET A 1 71 ? -13.593 10.174 -2.569 1.00 61.06 71 MET A C 1
ATOM 568 O O . MET A 1 71 ? -14.508 9.322 -2.591 1.00 61.06 71 MET A O 1
#

Radius of gyration: 13.35 Å; Cα contacts (8 Å, |Δi|>4): 133; chains: 1; bounding box: 31×18×47 Å

Organism: NCBI:txid2955208

Nearest PDB structures (foldseek):
  5naf-assembly3_C  TM=6.973E-01  e=9.610E-01  Mus musculus
  5juy-assembly1_A  TM=6.803E-01  e=8.513E-01  Homo sapiens
  5juy-assembly1_G  TM=6.8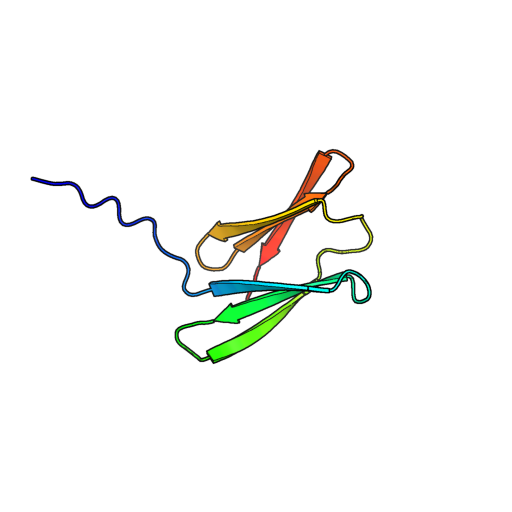03E-01  e=8.513E-01  Homo sapiens
  9eyt-assembly1_A  TM=5.270E-01  e=1.382E+00  Saccharomyces cerevisiae S288C
  8qx8-assembly1_C  TM=5.490E-01  e=2.385E+00  Saccharomyces cerevisiae

Mean predicted aligned error: 6.03 Å

Sequence (71 aa):
MLERFFKKTSPFVIKSIDSTKKVAVVEDKELGLVIEVPYGPSILKKAEIISEYEIQFLYEDGSSRISKILM

Solvent-accessible surface area (ba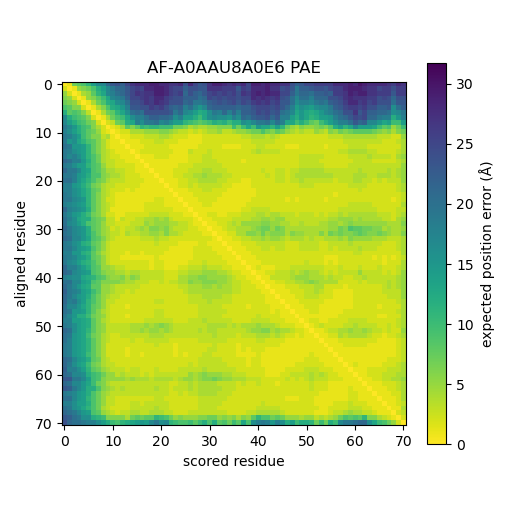ckbone atoms only — not comparable to full-atom values): 4440 Å² total; per-residue (Å²): 133,84,80,76,79,70,68,82,71,37,58,53,43,81,77,49,72,41,79,88,82,29,27,39,34,32,34,33,69,84,79,71,44,79,40,78,38,74,74,53,91,69,60,77,66,45,77,45,77,79,46,72,53,32,35,36,38,33,32,73,89,71,50,71,50,79,44,63,69,70,132

pLDDT: mean 87.88, std 14.85, range [46.22, 97.62]

Secondary structure (DSSP, 8-state):
----------SEEEEEEETTTTEEEEEETTTTEEEEEE--SSPEEEEEEEETTEEEEEETTS-EEEEES--